Protein AF-A0A536AM76-F1 (afdb_monomer_lite)

Sequence (107 aa):
MTDAKVVLAGGRPGAAVILAEFALVNAADAVLANAGWRVRGVTGAHEARFDFPSLPAVFRQNQPLINQARASRNEEAYGVTHPISPSQAKAIVDFAELATDEVSKLF

Structure (mmCIF, N/CA/C/O backbone):
data_AF-A0A536AM76-F1
#
_entry.id   AF-A0A536AM76-F1
#
loop_
_atom_site.group_PDB
_atom_site.id
_atom_site.type_symbol
_atom_site.label_atom_id
_atom_site.label_alt_id
_atom_site.label_comp_id
_atom_site.label_asym_id
_atom_site.label_entity_id
_atom_site.label_seq_id
_atom_site.pdbx_PDB_ins_code
_atom_site.Cartn_x
_atom_site.Cartn_y
_atom_site.Cartn_z
_atom_site.occupancy
_atom_site.B_iso_or_equiv
_atom_site.auth_seq_id
_atom_site.auth_comp_id
_atom_site.auth_asym_id
_atom_site.auth_atom_id
_atom_site.pdbx_PDB_model_num
ATOM 1 N N . MET A 1 1 ? -7.508 -10.590 -8.100 1.00 51.69 1 MET A N 1
ATOM 2 C CA . MET A 1 1 ? -6.159 -10.201 -8.561 1.00 51.69 1 MET A CA 1
ATOM 3 C C . MET A 1 1 ? -6.191 -8.696 -8.714 1.00 51.69 1 MET A C 1
ATOM 5 O O . MET A 1 1 ? -7.021 -8.227 -9.479 1.00 51.69 1 MET A O 1
ATOM 9 N N . THR A 1 2 ? -5.425 -7.956 -7.913 1.00 69.44 2 THR A N 1
ATOM 10 C CA . THR A 1 2 ? -5.431 -6.484 -7.968 1.00 69.44 2 THR A CA 1
ATOM 11 C C . THR A 1 2 ? -4.845 -5.975 -9.289 1.00 69.44 2 THR A C 1
ATOM 13 O O . THR A 1 2 ? -4.004 -6.649 -9.895 1.00 69.44 2 THR A O 1
ATOM 16 N N . ASP A 1 3 ? -5.250 -4.779 -9.729 1.00 86.19 3 ASP A N 1
ATOM 17 C CA . ASP A 1 3 ? -4.731 -4.142 -10.951 1.00 86.19 3 ASP A CA 1
ATOM 18 C C . ASP A 1 3 ? -3.193 -4.064 -10.944 1.00 86.19 3 ASP A C 1
ATOM 20 O O . ASP A 1 3 ? -2.542 -4.296 -11.963 1.00 86.19 3 ASP A O 1
ATOM 24 N N . ALA A 1 4 ? -2.593 -3.850 -9.767 1.00 90.19 4 ALA A N 1
ATOM 25 C CA . ALA A 1 4 ? -1.146 -3.819 -9.581 1.00 90.19 4 ALA A CA 1
ATOM 26 C C . ALA A 1 4 ? -0.463 -5.161 -9.921 1.00 90.19 4 ALA A C 1
ATOM 28 O O . ALA A 1 4 ? 0.576 -5.169 -10.585 1.00 90.19 4 ALA A O 1
ATOM 29 N N . LYS A 1 5 ? -1.056 -6.308 -9.547 1.00 91.19 5 LYS A N 1
ATOM 30 C CA . LYS A 1 5 ? -0.532 -7.638 -9.914 1.00 91.19 5 LYS A CA 1
ATOM 31 C C . LYS A 1 5 ? -0.613 -7.907 -11.410 1.00 91.19 5 LYS A C 1
ATOM 33 O O . LYS A 1 5 ? 0.319 -8.483 -11.970 1.00 91.19 5 LYS A O 1
ATOM 38 N N . VAL A 1 6 ? -1.705 -7.499 -12.055 1.00 93.12 6 VAL A N 1
ATOM 39 C CA . VAL A 1 6 ? -1.877 -7.656 -13.508 1.00 93.12 6 VAL A CA 1
ATOM 40 C C . VAL A 1 6 ? -0.823 -6.835 -14.253 1.00 93.12 6 VAL A C 1
ATOM 42 O O . VAL A 1 6 ? -0.153 -7.344 -15.149 1.00 93.12 6 VAL A O 1
ATOM 45 N N . VAL A 1 7 ? -0.613 -5.586 -13.834 1.00 93.00 7 VAL A N 1
ATOM 46 C CA . VAL A 1 7 ? 0.387 -4.687 -14.426 1.00 93.00 7 VAL A CA 1
ATOM 47 C C . VAL A 1 7 ? 1.816 -5.196 -14.203 1.00 93.00 7 VAL A C 1
ATOM 49 O O . VAL A 1 7 ? 2.631 -5.147 -15.128 1.00 93.00 7 VAL A O 1
ATOM 52 N N . LEU A 1 8 ? 2.116 -5.751 -13.023 1.00 93.56 8 LEU A N 1
ATOM 53 C CA . LEU A 1 8 ? 3.415 -6.369 -12.749 1.00 93.56 8 LEU A CA 1
ATOM 54 C C . LEU A 1 8 ? 3.660 -7.598 -13.636 1.00 93.56 8 LEU A C 1
ATOM 56 O O . LEU A 1 8 ? 4.738 -7.723 -14.217 1.00 93.56 8 LEU A O 1
ATOM 60 N N . ALA A 1 9 ? 2.660 -8.472 -13.788 1.00 93.00 9 ALA A N 1
ATOM 61 C CA . ALA A 1 9 ? 2.739 -9.644 -14.664 1.00 93.00 9 ALA A CA 1
ATOM 62 C C . ALA A 1 9 ? 2.929 -9.262 -16.143 1.00 93.00 9 ALA A C 1
ATOM 64 O O . ALA A 1 9 ? 3.576 -9.990 -16.891 1.00 93.00 9 ALA A O 1
ATOM 65 N N . GLY A 1 10 ? 2.429 -8.092 -16.549 1.00 92.94 10 GLY A N 1
ATOM 66 C CA . GLY A 1 10 ? 2.660 -7.498 -17.867 1.00 92.94 10 GLY A CA 1
ATOM 67 C C . GLY A 1 10 ? 4.039 -6.850 -18.059 1.00 92.94 10 GLY A C 1
ATOM 68 O O . GLY A 1 10 ? 4.245 -6.182 -19.070 1.00 92.94 10 GLY A O 1
ATOM 69 N N . GLY A 1 11 ? 4.973 -6.992 -17.109 1.00 92.94 11 GLY A N 1
ATOM 70 C CA . GLY A 1 11 ? 6.344 -6.482 -17.232 1.00 92.94 11 GLY A CA 1
ATOM 71 C C . GLY A 1 11 ? 6.491 -4.979 -16.986 1.00 92.94 11 GLY A C 1
ATOM 72 O O . GLY A 1 11 ? 7.449 -4.373 -17.461 1.00 92.94 11 GLY A O 1
ATOM 73 N N . ARG A 1 12 ? 5.554 -4.358 -16.255 1.00 91.31 12 ARG A N 1
ATOM 74 C CA . ARG A 1 12 ? 5.540 -2.909 -15.985 1.00 91.31 12 ARG A CA 1
ATOM 75 C C . ARG A 1 12 ? 5.714 -2.611 -14.485 1.00 91.31 12 ARG A C 1
ATOM 77 O O . ARG A 1 12 ? 4.756 -2.197 -13.833 1.00 91.31 12 ARG A O 1
ATOM 84 N N . PRO A 1 13 ? 6.918 -2.809 -13.913 1.00 92.50 13 PRO A N 1
ATOM 85 C CA . PRO A 1 13 ? 7.152 -2.672 -12.472 1.00 92.50 13 PRO A CA 1
ATOM 86 C C . PRO A 1 13 ? 6.889 -1.253 -11.942 1.00 92.50 13 PRO A C 1
ATOM 88 O O . PRO A 1 13 ? 6.283 -1.119 -10.883 1.00 92.50 13 PRO A O 1
ATOM 91 N N . GLY A 1 14 ? 7.255 -0.208 -12.698 1.00 89.88 14 GLY A N 1
ATOM 92 C CA . GLY A 1 14 ? 6.976 1.197 -12.356 1.00 89.88 14 GLY A CA 1
ATOM 93 C C . GLY A 1 14 ? 5.493 1.475 -12.136 1.00 89.88 14 GLY A C 1
ATOM 94 O O . GLY A 1 14 ? 5.057 1.867 -11.052 1.00 89.88 14 GLY A O 1
ATOM 95 N N . ALA A 1 15 ? 4.690 1.156 -13.150 1.00 90.31 15 ALA A N 1
ATOM 96 C CA . ALA A 1 15 ? 3.242 1.308 -13.090 1.00 90.31 15 ALA A CA 1
ATOM 97 C C . ALA A 1 15 ? 2.599 0.442 -11.989 1.00 90.31 15 ALA A C 1
ATOM 99 O O . ALA A 1 15 ? 1.652 0.886 -11.341 1.00 90.31 15 ALA A O 1
ATOM 100 N N . ALA A 1 16 ? 3.118 -0.765 -11.740 1.00 93.38 16 ALA A N 1
ATOM 101 C CA . ALA A 1 16 ? 2.626 -1.622 -10.664 1.00 93.38 16 ALA A CA 1
ATOM 102 C C . ALA A 1 16 ? 2.852 -1.000 -9.276 1.00 93.38 16 ALA A C 1
ATOM 104 O O . ALA A 1 16 ? 1.951 -1.044 -8.440 1.00 93.38 16 ALA A O 1
ATOM 105 N N . VAL A 1 17 ? 4.013 -0.374 -9.043 1.00 92.56 17 VAL A N 1
ATOM 106 C CA . VAL A 1 17 ? 4.304 0.322 -7.780 1.00 92.56 17 VAL A CA 1
ATOM 107 C C . VAL A 1 17 ? 3.403 1.539 -7.581 1.00 92.56 17 VAL A C 1
ATOM 109 O O . VAL A 1 17 ? 2.908 1.729 -6.474 1.00 92.56 17 VAL A O 1
ATOM 112 N N . ILE A 1 18 ? 3.119 2.317 -8.633 1.00 90.81 18 ILE A N 1
ATOM 113 C CA . ILE A 1 1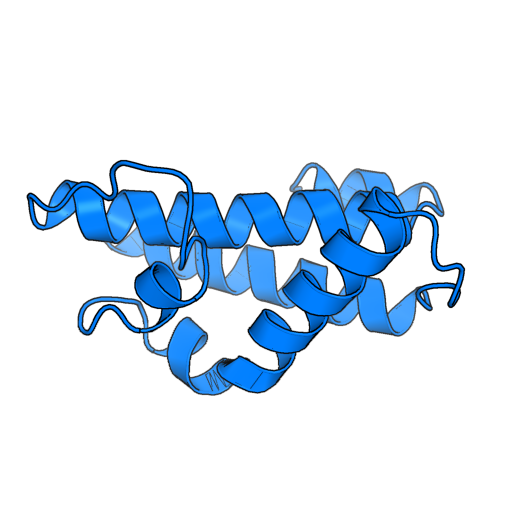8 ? 2.167 3.440 -8.547 1.00 90.81 18 ILE A CA 1
ATOM 114 C C . ILE A 1 18 ? 0.790 2.948 -8.079 1.00 90.81 18 ILE A C 1
ATOM 116 O O . ILE A 1 18 ? 0.202 3.513 -7.159 1.00 90.81 18 ILE A O 1
ATOM 120 N N . LEU A 1 19 ? 0.276 1.880 -8.696 1.00 92.75 19 LEU A N 1
ATOM 121 C CA . LEU A 1 19 ? -1.033 1.327 -8.341 1.00 92.75 19 LEU A CA 1
ATOM 122 C C . LEU A 1 19 ? -1.053 0.758 -6.918 1.00 92.75 19 LEU A C 1
ATOM 124 O O . LEU A 1 19 ? -2.021 0.966 -6.189 1.00 92.75 19 LEU A O 1
ATOM 128 N N . ALA A 1 20 ? 0.018 0.074 -6.512 1.00 94.19 20 ALA A N 1
ATOM 129 C CA . ALA A 1 20 ? 0.166 -0.435 -5.154 1.00 94.19 20 ALA A CA 1
ATOM 130 C C . ALA A 1 20 ? 0.208 0.701 -4.113 1.00 94.19 20 ALA A C 1
ATOM 132 O O . ALA A 1 20 ? -0.432 0.603 -3.069 1.00 94.19 20 ALA A O 1
ATOM 133 N N . GLU A 1 21 ? 0.898 1.806 -4.409 1.00 92.62 21 GLU A N 1
ATOM 134 C CA . GLU A 1 21 ? 0.947 2.988 -3.541 1.00 92.62 21 GLU A CA 1
ATOM 135 C C . GLU A 1 21 ? -0.436 3.624 -3.369 1.00 92.62 21 GLU A C 1
ATOM 137 O O . GLU A 1 21 ? -0.853 3.888 -2.242 1.00 92.62 21 GLU A O 1
ATOM 142 N N . PHE A 1 22 ? -1.197 3.786 -4.455 1.00 91.38 22 PHE A N 1
ATOM 143 C CA . PHE A 1 22 ? -2.570 4.281 -4.360 1.00 91.38 22 PHE A CA 1
ATOM 144 C C . PHE A 1 22 ? -3.488 3.346 -3.571 1.00 91.38 22 PHE A C 1
ATOM 146 O O . PHE A 1 22 ? -4.319 3.825 -2.801 1.00 91.38 22 PHE A O 1
ATOM 153 N N . ALA A 1 23 ? -3.335 2.027 -3.715 1.00 93.31 23 ALA A N 1
ATOM 154 C CA . ALA A 1 23 ? -4.098 1.065 -2.925 1.00 93.31 23 ALA A CA 1
ATOM 155 C C . ALA A 1 23 ? -3.830 1.230 -1.418 1.00 93.31 23 ALA A C 1
ATOM 157 O O . ALA A 1 23 ? -4.776 1.279 -0.633 1.00 93.31 23 ALA A O 1
ATOM 158 N N . LEU A 1 24 ? -2.564 1.408 -1.022 1.00 93.62 24 LEU A N 1
ATOM 159 C CA . LEU A 1 24 ? -2.176 1.669 0.369 1.00 93.62 24 LEU A CA 1
ATOM 160 C C . LEU A 1 24 ? -2.785 2.968 0.909 1.00 93.62 24 LEU A C 1
ATOM 162 O O . LEU A 1 24 ? -3.317 2.986 2.019 1.00 93.62 24 LEU A O 1
ATOM 166 N N . VAL A 1 25 ? -2.727 4.049 0.128 1.00 91.50 25 VAL A N 1
ATOM 167 C CA . VAL A 1 25 ? -3.291 5.353 0.510 1.00 91.50 25 VAL A CA 1
ATOM 168 C C . VAL A 1 25 ? -4.805 5.268 0.677 1.00 91.50 25 VAL A C 1
ATOM 170 O O . VAL A 1 25 ? -5.327 5.725 1.690 1.00 91.50 25 VAL A O 1
ATOM 173 N N . ASN A 1 26 ? -5.501 4.645 -0.275 1.00 91.06 26 ASN A N 1
ATOM 174 C CA . ASN A 1 26 ? -6.954 4.487 -0.230 1.00 91.06 26 ASN A CA 1
ATOM 175 C C . ASN A 1 26 ? -7.395 3.608 0.946 1.00 91.06 26 ASN A C 1
ATOM 177 O O . ASN A 1 26 ? -8.383 3.919 1.609 1.00 91.06 26 ASN A O 1
ATOM 181 N N . ALA A 1 27 ? -6.656 2.532 1.230 1.00 92.75 27 ALA A N 1
ATOM 182 C CA . ALA A 1 27 ? -6.910 1.677 2.384 1.00 92.75 27 ALA A CA 1
ATOM 183 C C . ALA A 1 27 ? -6.746 2.456 3.697 1.00 92.75 27 ALA A C 1
ATOM 185 O O . ALA A 1 27 ? -7.600 2.367 4.579 1.00 92.75 27 ALA A O 1
ATOM 186 N N . ALA A 1 28 ? -5.698 3.277 3.810 1.00 92.12 28 ALA A N 1
ATOM 187 C CA . ALA A 1 28 ? -5.530 4.140 4.969 1.00 92.12 28 ALA A CA 1
ATOM 188 C C . ALA A 1 28 ? -6.667 5.171 5.076 1.00 92.12 28 ALA A C 1
ATOM 190 O O . ALA A 1 28 ? -7.269 5.308 6.139 1.00 92.12 28 ALA A O 1
ATOM 191 N N . ASP A 1 29 ? -7.029 5.833 3.974 1.00 89.94 29 ASP A N 1
ATOM 192 C CA . ASP A 1 29 ? -8.134 6.797 3.935 1.00 89.94 29 ASP A CA 1
ATOM 193 C C . ASP A 1 29 ? -9.477 6.180 4.350 1.00 89.94 29 ASP A C 1
ATOM 195 O O . ASP A 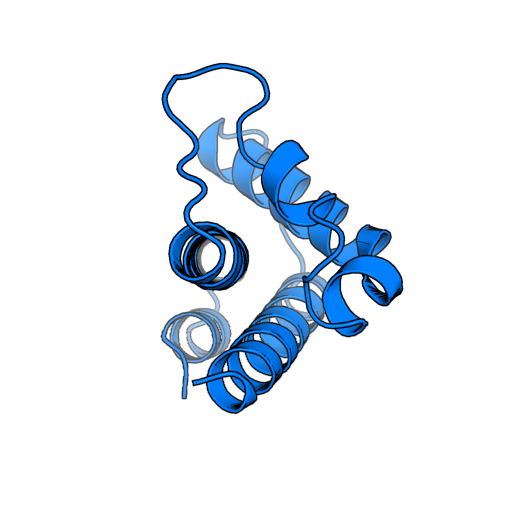1 29 ? -10.251 6.842 5.041 1.00 89.94 29 ASP A O 1
ATOM 199 N N . ALA A 1 30 ? -9.745 4.916 4.007 1.00 90.94 30 ALA A N 1
ATOM 200 C CA . ALA A 1 30 ? -10.942 4.208 4.461 1.00 90.94 30 ALA A CA 1
ATOM 201 C C . ALA A 1 30 ? -10.983 4.070 5.993 1.00 90.94 30 ALA A C 1
ATOM 203 O O . ALA A 1 30 ? -12.015 4.330 6.615 1.00 90.94 30 ALA A O 1
ATOM 204 N N . VAL A 1 31 ? -9.850 3.734 6.619 1.00 92.31 31 VAL A N 1
ATOM 205 C CA . VAL A 1 31 ? -9.738 3.641 8.084 1.00 92.31 31 VAL A CA 1
ATOM 206 C C . VAL A 1 31 ? -9.911 5.009 8.745 1.00 92.31 31 VAL A C 1
ATOM 208 O O . VAL A 1 31 ? -10.646 5.127 9.727 1.00 92.31 31 VAL A O 1
ATOM 211 N N . LEU A 1 32 ? -9.285 6.057 8.197 1.00 90.38 32 LEU A N 1
ATOM 212 C CA . LEU A 1 32 ? -9.458 7.426 8.690 1.00 90.38 32 LEU A CA 1
ATOM 213 C C . LEU A 1 32 ? -10.926 7.867 8.591 1.00 90.38 32 LEU A C 1
AT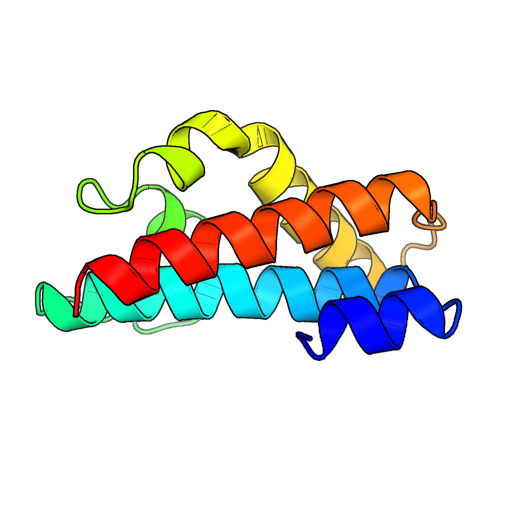OM 215 O O . LEU A 1 32 ? -11.480 8.380 9.566 1.00 90.38 32 LEU A O 1
ATOM 219 N N . ALA A 1 33 ? -11.562 7.630 7.441 1.00 88.44 33 ALA A N 1
ATOM 220 C CA . ALA A 1 33 ? -12.949 8.003 7.187 1.00 88.44 33 ALA A CA 1
ATOM 221 C C . ALA A 1 33 ? -13.920 7.295 8.138 1.00 88.44 33 ALA A C 1
ATOM 223 O O . A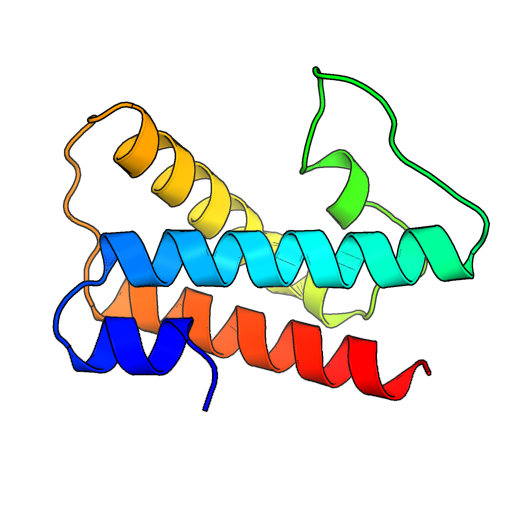LA A 1 33 ? -14.812 7.946 8.682 1.00 88.44 33 ALA A O 1
ATOM 224 N N . ASN A 1 34 ? -13.720 5.999 8.398 1.00 89.44 34 ASN A N 1
ATOM 225 C CA . 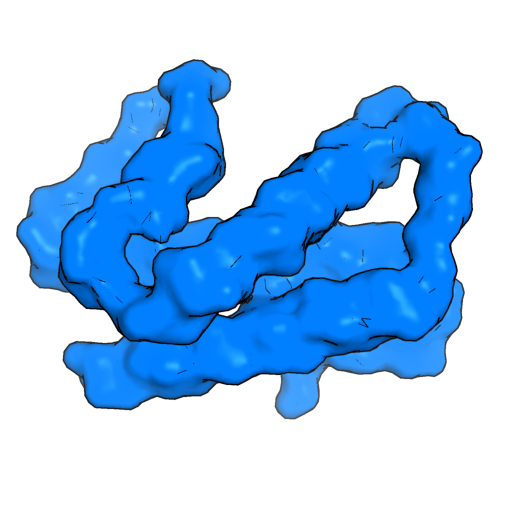ASN A 1 34 ? -14.534 5.263 9.364 1.00 89.44 34 ASN A CA 1
ATOM 226 C C . ASN A 1 34 ? -14.405 5.819 10.790 1.00 89.44 34 ASN A C 1
ATOM 228 O O . ASN A 1 34 ? -15.370 5.833 11.548 1.00 89.44 34 ASN A O 1
ATOM 232 N N . ALA A 1 35 ? -13.229 6.334 11.151 1.00 87.56 35 ALA A N 1
ATOM 233 C CA . ALA A 1 35 ? -13.010 6.999 12.431 1.00 87.56 35 ALA A CA 1
ATOM 234 C C . ALA A 1 35 ? -13.518 8.461 12.467 1.00 87.56 35 ALA A C 1
ATOM 236 O O . ALA A 1 35 ? -13.284 9.164 13.449 1.00 87.56 35 ALA A O 1
ATOM 237 N N . GLY A 1 36 ? -14.194 8.939 11.414 1.00 86.56 36 GLY A N 1
ATOM 238 C CA . GLY A 1 36 ? -14.726 10.303 11.315 1.00 86.56 36 GLY A CA 1
ATOM 239 C C . GLY A 1 36 ? -13.695 11.363 10.910 1.00 86.56 36 GLY A C 1
ATOM 240 O O . GLY A 1 36 ? -13.994 12.558 10.954 1.00 86.56 36 GLY A O 1
ATOM 241 N N . TRP A 1 37 ? -12.493 10.954 10.498 1.00 83.19 37 TRP A N 1
ATOM 242 C CA . TRP A 1 37 ? -11.421 11.852 10.071 1.00 83.19 37 TRP A CA 1
ATOM 243 C C . TRP A 1 37 ? -11.395 11.999 8.549 1.00 83.19 37 TRP A C 1
ATOM 245 O O . TRP A 1 37 ? -11.665 11.060 7.805 1.00 83.19 37 TRP A O 1
ATOM 255 N N . ARG A 1 38 ? -11.029 13.188 8.055 1.00 71.19 38 ARG A N 1
ATOM 256 C CA . ARG A 1 38 ? -10.825 13.424 6.619 1.00 71.19 38 ARG A CA 1
ATOM 257 C C . ARG A 1 38 ? -9.637 14.344 6.391 1.00 71.19 38 ARG A C 1
ATOM 259 O O . ARG A 1 38 ? -9.657 15.498 6.814 1.00 71.19 38 ARG A O 1
ATOM 266 N N . VAL A 1 39 ? -8.628 13.857 5.677 1.00 69.50 39 VAL A N 1
ATOM 267 C CA . VAL A 1 39 ? -7.483 14.677 5.265 1.00 69.50 39 VAL A CA 1
ATOM 268 C C . VAL A 1 39 ? -7.914 15.585 4.101 1.00 69.50 39 VAL A C 1
ATOM 270 O O . VAL A 1 39 ? -8.447 15.104 3.101 1.00 69.50 39 VAL A O 1
ATOM 273 N N . ARG A 1 40 ? -7.725 16.910 4.225 1.00 61.00 40 ARG A N 1
ATOM 274 C CA . ARG A 1 40 ? -7.985 17.913 3.167 1.00 61.00 40 ARG A CA 1
ATOM 275 C C . ARG A 1 40 ? -6.701 18.708 2.875 1.00 61.00 40 ARG A C 1
ATOM 277 O O . ARG A 1 40 ? -6.147 19.282 3.804 1.00 61.00 40 ARG A O 1
ATOM 284 N N . GLY A 1 41 ? -6.280 18.818 1.609 1.00 54.50 41 GLY A N 1
ATOM 285 C CA . GLY A 1 41 ? -5.206 19.740 1.174 1.00 54.50 41 GLY A CA 1
ATOM 286 C C . GLY A 1 41 ? -3.855 19.103 0.788 1.00 54.50 41 GLY A C 1
ATOM 287 O O . GLY A 1 41 ? -3.654 17.906 0.958 1.00 54.50 41 GLY A O 1
ATOM 288 N N . VAL A 1 42 ? -2.958 19.926 0.211 1.00 51.88 42 VAL A N 1
ATOM 289 C CA . VAL A 1 42 ? -1.847 19.558 -0.710 1.00 51.88 42 VAL A CA 1
ATOM 290 C C . VAL A 1 42 ? -0.451 19.394 -0.056 1.00 51.88 42 VAL A C 1
ATOM 292 O O . VAL A 1 42 ? 0.519 19.142 -0.760 1.00 51.88 42 VAL A O 1
ATOM 295 N N . THR A 1 43 ? -0.273 19.431 1.267 1.00 42.59 43 THR A N 1
ATOM 296 C CA . THR A 1 43 ? 1.088 19.365 1.862 1.00 42.59 43 THR A CA 1
ATOM 297 C C . THR A 1 43 ? 1.140 18.521 3.143 1.00 42.59 43 THR A C 1
ATOM 299 O O . THR A 1 43 ? 0.334 18.721 4.042 1.00 42.59 43 THR A O 1
ATOM 302 N N . GLY A 1 44 ? 2.072 17.549 3.206 1.00 51.19 44 GLY A N 1
ATOM 303 C CA . GLY A 1 44 ? 2.164 16.495 4.250 1.00 51.19 44 GLY A CA 1
ATOM 304 C C . GLY A 1 44 ? 1.540 15.140 3.850 1.00 51.19 44 GLY A C 1
ATOM 305 O O . GLY A 1 44 ? 1.169 14.315 4.681 1.00 51.19 44 GLY A O 1
ATOM 306 N N . ALA A 1 45 ? 1.373 14.933 2.543 1.00 65.25 45 ALA A N 1
ATOM 307 C CA . ALA A 1 45 ? 0.123 14.481 1.948 1.00 65.25 45 ALA A CA 1
ATOM 308 C C . ALA A 1 45 ? -0.076 12.972 1.728 1.00 65.25 45 ALA A C 1
ATOM 310 O O . ALA A 1 45 ? -1.065 12.662 1.093 1.00 65.25 45 ALA A O 1
ATOM 311 N N . HIS A 1 46 ? 0.738 12.051 2.253 1.00 69.38 46 HIS A N 1
ATOM 312 C CA . HIS A 1 46 ? 0.429 10.598 2.326 1.00 69.38 46 HIS A CA 1
ATOM 313 C C . HIS A 1 46 ? 1.016 9.975 3.609 1.00 69.38 46 HIS A C 1
ATOM 315 O O . HIS A 1 46 ? 0.382 9.108 4.196 1.00 69.38 46 HIS A O 1
ATOM 321 N N . GLU A 1 47 ? 2.160 10.474 4.101 1.00 72.56 47 GLU A N 1
ATOM 322 C CA . GLU A 1 47 ? 2.790 10.051 5.373 1.00 72.56 47 GLU A CA 1
ATOM 323 C C . GLU A 1 47 ? 1.839 10.134 6.555 1.00 72.56 47 GLU A C 1
ATOM 325 O O . GLU A 1 47 ? 1.630 9.137 7.235 1.00 72.56 47 GLU A O 1
ATOM 330 N N . ALA A 1 48 ? 1.178 11.283 6.722 1.00 75.75 48 ALA A N 1
ATOM 331 C CA . ALA A 1 48 ? 0.280 11.512 7.848 1.00 75.75 48 ALA A CA 1
ATOM 332 C C . ALA A 1 48 ? -0.880 10.500 7.923 1.00 75.75 48 ALA A C 1
ATOM 334 O O . ALA A 1 48 ? -1.452 10.306 8.991 1.00 75.75 48 ALA A O 1
ATOM 335 N N . ARG A 1 49 ? -1.238 9.847 6.805 1.00 84.44 49 ARG A N 1
ATOM 336 C CA . ARG A 1 49 ? -2.244 8.773 6.806 1.00 84.44 49 ARG A CA 1
ATOM 337 C C . ARG A 1 49 ? -1.694 7.507 7.444 1.00 84.44 49 ARG A C 1
ATOM 339 O O . ARG A 1 49 ? -2.404 6.879 8.216 1.00 84.44 49 ARG A O 1
ATOM 346 N N . PHE A 1 50 ? -0.445 7.154 7.140 1.00 88.00 50 PHE A N 1
ATOM 347 C CA . PHE A 1 50 ? 0.206 5.930 7.615 1.00 88.00 50 PHE A CA 1
ATOM 348 C C . PHE A 1 50 ? 0.595 5.975 9.096 1.00 88.00 50 PHE A C 1
ATOM 350 O O . PHE A 1 50 ? 0.758 4.925 9.712 1.00 88.00 50 PHE A O 1
ATOM 357 N N . ASP A 1 51 ? 0.640 7.170 9.685 1.00 85.81 51 ASP A N 1
ATOM 358 C CA . ASP A 1 51 ? 0.845 7.362 11.123 1.00 85.81 51 ASP A CA 1
ATOM 359 C C . ASP A 1 51 ? -0.455 7.250 11.945 1.00 85.81 51 ASP A C 1
ATOM 361 O O . ASP A 1 51 ? -0.432 7.378 13.172 1.00 85.81 51 ASP A O 1
ATOM 365 N N . PHE A 1 52 ? -1.610 7.014 11.307 1.00 88.44 52 PHE A N 1
ATOM 366 C CA . PHE A 1 52 ? -2.885 6.971 12.018 1.00 88.44 52 PHE A CA 1
ATOM 367 C C . PHE A 1 52 ? -2.959 5.769 12.988 1.00 88.44 52 PHE A C 1
ATOM 369 O O . PHE A 1 52 ? -2.841 4.621 12.550 1.00 88.44 52 PHE A O 1
ATOM 376 N N . PRO A 1 53 ? -3.211 5.981 14.300 1.00 87.56 53 PRO A N 1
ATOM 377 C CA . PRO A 1 53 ? -3.078 4.925 15.312 1.00 87.56 53 PRO A CA 1
ATOM 378 C C . PRO A 1 53 ? -3.975 3.699 15.119 1.00 87.56 53 PRO A C 1
ATOM 380 O O . PRO A 1 53 ? -3.622 2.614 15.579 1.00 87.56 53 PRO A O 1
ATOM 383 N N . SER A 1 54 ? -5.126 3.868 14.460 1.00 90.06 54 SER A N 1
ATOM 384 C CA . SER A 1 54 ? -6.107 2.790 14.258 1.00 90.06 54 SER A CA 1
ATOM 385 C C . SER A 1 54 ? -5.860 1.971 12.990 1.00 90.06 54 SER A C 1
ATOM 387 O O . SER A 1 54 ? -6.663 1.099 12.667 1.00 90.06 54 SER A O 1
ATOM 389 N N . LEU A 1 55 ? -4.778 2.238 12.250 1.00 92.25 55 LEU A N 1
ATOM 390 C CA . LEU A 1 55 ? -4.415 1.396 11.117 1.00 92.25 55 LEU A CA 1
ATOM 391 C C . LEU A 1 55 ? -4.050 -0.023 11.567 1.00 92.25 55 LEU A C 1
ATOM 393 O O . LEU A 1 55 ? -3.435 -0.198 12.629 1.00 92.25 55 LEU A O 1
ATOM 397 N N . PRO A 1 56 ? -4.346 -1.039 10.732 1.00 94.88 56 PRO A N 1
ATOM 398 C CA . PRO A 1 56 ? -3.848 -2.388 10.944 1.00 94.88 56 PRO A CA 1
ATOM 399 C C . PRO A 1 56 ? -2.341 -2.416 11.214 1.00 94.88 56 PRO A C 1
ATOM 401 O O . PRO A 1 56 ? -1.564 -1.665 10.616 1.00 94.88 56 PRO A O 1
ATOM 404 N N . ALA A 1 57 ? -1.908 -3.323 12.093 1.00 93.75 57 ALA A N 1
ATOM 405 C CA . ALA A 1 57 ? -0.508 -3.423 12.515 1.00 93.75 57 ALA A CA 1
ATOM 406 C C . ALA A 1 57 ? 0.466 -3.594 11.336 1.00 93.75 57 ALA A C 1
ATOM 408 O O . ALA A 1 57 ? 1.600 -3.116 11.412 1.00 93.75 57 ALA A O 1
ATOM 409 N N . VAL A 1 58 ? 0.007 -4.202 10.236 1.00 95.00 58 VAL A N 1
ATOM 410 C CA . VAL A 1 58 ? 0.790 -4.395 9.010 1.00 95.00 58 VAL A CA 1
ATOM 411 C C . VAL A 1 58 ? 1.307 -3.087 8.411 1.00 95.00 58 VAL A C 1
ATOM 413 O O . VAL A 1 58 ? 2.400 -3.100 7.856 1.00 95.00 58 VAL A O 1
ATOM 416 N N . PHE A 1 59 ? 0.615 -1.952 8.569 1.00 93.50 59 PHE A N 1
ATOM 417 C CA . PHE A 1 59 ? 1.121 -0.659 8.092 1.00 93.50 59 PHE A CA 1
ATOM 418 C C . PHE A 1 59 ? 2.369 -0.235 8.875 1.00 93.50 59 PHE A C 1
ATOM 420 O O . PHE A 1 59 ? 3.414 0.021 8.284 1.00 93.50 59 PHE A O 1
ATOM 427 N N . ARG A 1 60 ? 2.299 -0.269 10.212 1.00 90.56 60 ARG A N 1
ATOM 428 C CA . ARG A 1 60 ? 3.426 0.096 11.089 1.00 90.56 60 ARG A CA 1
ATOM 429 C C . ARG A 1 60 ? 4.604 -0.872 10.966 1.00 90.56 60 ARG A C 1
ATOM 431 O O . ARG A 1 60 ? 5.754 -0.447 10.977 1.00 90.56 60 ARG A O 1
ATOM 438 N N . GLN A 1 61 ? 4.332 -2.170 10.829 1.00 93.19 61 GLN A N 1
ATOM 439 C CA . GLN A 1 61 ? 5.369 -3.202 10.687 1.00 93.19 61 GLN A CA 1
ATOM 440 C C . GLN A 1 61 ? 6.126 -3.109 9.354 1.00 93.19 61 GLN A C 1
ATOM 442 O O . GLN A 1 61 ? 7.281 -3.518 9.279 1.00 93.19 61 GLN A O 1
ATOM 447 N N . ASN A 1 62 ? 5.498 -2.548 8.318 1.00 94.00 62 ASN A N 1
ATOM 448 C CA . ASN A 1 62 ? 6.053 -2.458 6.969 1.00 94.00 62 ASN A CA 1
ATOM 449 C C . ASN A 1 62 ? 6.347 -1.010 6.548 1.00 94.00 62 ASN A C 1
ATOM 451 O O . ASN A 1 62 ? 6.382 -0.700 5.356 1.00 94.00 62 ASN A O 1
ATOM 455 N N . GLN A 1 63 ? 6.630 -0.127 7.512 1.00 90.19 63 GLN A N 1
ATOM 456 C CA . GLN A 1 63 ? 7.006 1.263 7.240 1.00 90.19 63 GLN A CA 1
ATOM 457 C C . GLN A 1 63 ? 8.130 1.414 6.190 1.00 90.19 63 GLN A C 1
ATOM 459 O O . GLN A 1 63 ? 8.024 2.304 5.341 1.00 90.19 63 GLN A O 1
ATOM 464 N N . PRO A 1 64 ? 9.175 0.554 6.154 1.00 91.62 64 PRO A N 1
ATOM 465 C CA . PRO A 1 64 ? 10.183 0.620 5.095 1.00 91.62 64 PRO A CA 1
ATOM 466 C C . PRO A 1 64 ? 9.608 0.419 3.684 1.00 91.62 64 PRO A C 1
ATOM 468 O O . PRO A 1 64 ? 10.006 1.133 2.766 1.00 91.62 64 PRO A O 1
ATOM 471 N N . LEU A 1 65 ? 8.645 -0.495 3.509 1.00 92.81 65 LEU A N 1
ATOM 472 C CA . LEU A 1 65 ? 7.995 -0.748 2.216 1.00 92.81 65 LEU A CA 1
ATOM 473 C C . LEU A 1 65 ? 7.062 0.397 1.811 1.00 92.81 65 LEU A C 1
ATOM 475 O O . LEU A 1 65 ? 7.016 0.750 0.636 1.00 92.81 65 LEU A O 1
ATOM 479 N N . ILE A 1 66 ? 6.379 1.028 2.771 1.00 92.19 66 ILE A N 1
ATOM 480 C CA . ILE A 1 66 ? 5.588 2.248 2.531 1.00 92.19 66 ILE A CA 1
ATOM 481 C C . ILE A 1 66 ? 6.494 3.376 2.023 1.00 92.19 66 ILE A C 1
ATOM 483 O O . ILE A 1 66 ? 6.199 4.015 1.011 1.00 92.19 66 ILE A O 1
ATOM 487 N N . ASN A 1 67 ? 7.620 3.609 2.700 1.00 90.38 67 ASN A N 1
ATOM 488 C CA . ASN A 1 67 ? 8.580 4.637 2.305 1.00 90.38 67 ASN A CA 1
ATOM 489 C C . ASN A 1 67 ? 9.158 4.352 0.913 1.00 90.38 67 ASN A C 1
ATOM 491 O O . ASN A 1 67 ? 9.263 5.265 0.094 1.00 90.38 67 ASN A O 1
ATOM 495 N N . GLN A 1 68 ? 9.467 3.086 0.622 1.00 90.38 68 GLN A N 1
ATOM 496 C CA . GLN A 1 68 ? 9.956 2.665 -0.686 1.00 90.38 68 GLN A CA 1
ATOM 497 C C . GLN A 1 68 ? 8.908 2.866 -1.787 1.00 90.38 68 GLN A C 1
ATOM 499 O O . GLN A 1 68 ? 9.232 3.446 -2.819 1.00 90.38 68 GLN A O 1
ATOM 504 N N . ALA A 1 69 ? 7.654 2.459 -1.566 1.00 90.56 69 ALA A N 1
ATOM 505 C CA . ALA A 1 69 ? 6.562 2.653 -2.522 1.00 90.56 69 ALA A CA 1
ATOM 506 C C . ALA A 1 69 ? 6.379 4.133 -2.881 1.00 90.56 69 ALA A C 1
ATOM 508 O O . ALA A 1 69 ? 6.242 4.484 -4.053 1.00 90.56 69 ALA A O 1
ATOM 509 N N . ARG A 1 70 ? 6.459 5.014 -1.880 1.00 89.06 70 ARG A N 1
ATOM 510 C CA . ARG A 1 70 ? 6.342 6.464 -2.063 1.00 89.06 70 ARG A CA 1
ATOM 511 C C . ARG A 1 70 ? 7.522 7.075 -2.808 1.00 89.06 70 ARG A C 1
ATOM 513 O O . ARG A 1 70 ? 7.305 7.881 -3.711 1.00 89.06 70 ARG A O 1
ATOM 520 N N . ALA A 1 71 ? 8.748 6.702 -2.441 1.00 87.25 71 ALA A N 1
ATOM 521 C CA . ALA A 1 71 ? 9.952 7.161 -3.130 1.00 87.25 71 ALA A CA 1
ATOM 522 C C . ALA A 1 71 ? 9.905 6.755 -4.609 1.00 87.25 71 ALA A C 1
ATOM 524 O O . ALA A 1 71 ? 9.965 7.610 -5.487 1.00 87.25 71 ALA A O 1
ATOM 525 N N . SER A 1 72 ? 9.642 5.475 -4.868 1.00 86.31 72 SER A N 1
ATOM 526 C CA . SER A 1 72 ? 9.509 4.912 -6.208 1.00 86.31 72 SER A CA 1
ATOM 527 C C . SER A 1 72 ? 8.390 5.548 -7.039 1.00 86.31 72 SER A C 1
ATOM 529 O O . SER A 1 72 ? 8.580 5.834 -8.217 1.00 86.31 72 SER A O 1
ATOM 531 N N . ARG A 1 73 ? 7.225 5.821 -6.441 1.00 85.81 73 ARG A N 1
ATOM 532 C CA . ARG A 1 73 ? 6.128 6.520 -7.122 1.00 85.81 73 ARG A CA 1
ATOM 533 C C . ARG A 1 73 ? 6.508 7.956 -7.483 1.00 85.81 73 ARG A C 1
ATOM 535 O O . ARG A 1 73 ? 6.137 8.423 -8.555 1.00 85.81 73 ARG A O 1
ATOM 542 N N . ASN A 1 74 ? 7.218 8.666 -6.604 1.00 84.19 74 ASN A N 1
ATOM 543 C CA . ASN A 1 74 ? 7.691 10.020 -6.891 1.00 84.19 74 ASN A CA 1
ATOM 544 C C . ASN A 1 74 ? 8.755 10.014 -7.997 1.00 84.19 74 ASN A C 1
ATOM 546 O O . ASN A 1 74 ? 8.672 10.831 -8.905 1.00 84.19 74 ASN A O 1
ATOM 550 N N . GLU A 1 75 ? 9.709 9.086 -7.961 1.00 83.56 75 GLU A N 1
ATOM 551 C CA . GLU A 1 75 ? 10.722 8.921 -9.013 1.00 83.56 75 GLU A CA 1
ATOM 552 C C . GLU A 1 75 ? 10.083 8.679 -10.388 1.00 83.56 75 GLU A C 1
ATOM 554 O O . GLU A 1 75 ? 10.399 9.391 -11.342 1.00 83.56 75 GLU A O 1
ATOM 559 N N . GLU A 1 76 ? 9.114 7.761 -10.469 1.00 79.75 76 GLU A N 1
ATOM 560 C CA . GLU A 1 76 ? 8.369 7.468 -11.701 1.00 79.75 76 GLU A CA 1
ATOM 561 C C . GLU A 1 76 ? 7.528 8.676 -12.165 1.00 79.75 76 GLU A C 1
ATOM 563 O O . GLU A 1 76 ? 7.491 8.988 -13.353 1.00 79.75 76 GLU A O 1
ATOM 568 N N . ALA A 1 77 ? 6.887 9.403 -11.238 1.00 74.44 77 ALA A N 1
ATOM 569 C CA . ALA A 1 77 ? 6.065 10.575 -11.557 1.00 74.44 77 ALA A CA 1
ATOM 570 C C . ALA A 1 77 ? 6.884 11.791 -12.027 1.00 74.44 77 ALA A C 1
ATOM 572 O O . ALA A 1 77 ? 6.400 12.573 -12.846 1.00 74.44 77 ALA A O 1
ATOM 573 N N . TYR A 1 78 ? 8.106 11.962 -11.513 1.00 76.44 78 TYR A N 1
ATOM 574 C CA . TYR A 1 78 ? 8.999 13.074 -11.857 1.00 76.44 78 TYR A CA 1
ATOM 575 C C . TYR A 1 78 ? 10.061 12.707 -12.906 1.00 76.44 78 TYR A C 1
ATOM 577 O O . TYR A 1 78 ? 10.879 13.554 -13.261 1.00 76.44 78 TYR A O 1
ATOM 585 N N . GLY A 1 79 ? 10.043 11.478 -13.433 1.00 68.69 79 GLY A N 1
ATOM 586 C CA . GLY A 1 79 ? 10.940 11.034 -14.503 1.00 68.69 79 GLY A CA 1
ATOM 587 C C . GLY A 1 79 ? 12.403 10.872 -14.075 1.00 68.69 79 GLY A C 1
ATOM 588 O O . GLY A 1 79 ? 13.295 10.984 -14.914 1.00 68.69 79 GLY A O 1
ATOM 589 N N . VAL A 1 80 ? 12.667 10.633 -12.785 1.00 65.12 80 VAL A N 1
ATOM 590 C CA . VAL A 1 80 ? 14.017 10.359 -12.270 1.00 65.12 80 VAL A CA 1
ATOM 591 C C . VAL A 1 80 ? 14.276 8.860 -12.404 1.00 65.12 80 VAL A C 1
ATOM 593 O O . VAL A 1 80 ? 13.751 8.049 -11.649 1.00 65.12 80 VAL A O 1
ATOM 596 N N . THR A 1 81 ? 15.042 8.473 -13.422 1.00 59.56 81 THR A N 1
ATOM 597 C CA . THR A 1 81 ? 15.101 7.081 -13.884 1.00 59.56 81 THR A CA 1
ATOM 598 C C . THR A 1 81 ? 16.088 6.224 -13.084 1.00 59.56 81 THR A C 1
ATOM 600 O O . THR A 1 81 ? 17.187 5.919 -13.549 1.00 59.56 81 THR A O 1
ATOM 603 N N . HIS A 1 82 ? 15.680 5.761 -11.903 1.00 69.50 82 HIS A N 1
ATOM 604 C CA . HIS A 1 82 ? 16.194 4.503 -11.358 1.00 69.50 82 HIS A CA 1
ATOM 605 C C . HIS A 1 82 ? 15.196 3.389 -11.695 1.00 69.50 82 HIS A C 1
ATOM 607 O O . HIS A 1 82 ? 14.070 3.409 -11.200 1.00 69.50 82 HIS A O 1
ATOM 613 N N . PRO A 1 83 ? 15.555 2.424 -12.564 1.00 76.25 83 PRO A N 1
ATOM 614 C CA . PRO A 1 83 ? 14.642 1.350 -12.927 1.00 76.25 83 PRO A CA 1
ATOM 615 C C . PRO A 1 83 ? 14.211 0.559 -11.690 1.00 76.25 83 PRO A C 1
ATOM 617 O O . PRO A 1 83 ? 15.040 -0.046 -11.009 1.00 76.25 83 PRO A O 1
ATOM 620 N N . ILE A 1 84 ? 12.906 0.525 -11.421 1.00 86.56 84 ILE A N 1
ATOM 621 C CA . ILE A 1 84 ? 12.352 -0.323 -10.368 1.00 86.56 84 ILE A CA 1
ATOM 622 C C . ILE A 1 84 ? 12.496 -1.783 -10.793 1.00 86.56 84 ILE A C 1
ATOM 624 O O . ILE A 1 84 ? 11.940 -2.211 -11.808 1.00 86.56 84 ILE A O 1
ATOM 628 N N . SER A 1 85 ? 13.229 -2.564 -9.999 1.00 90.75 85 SER A N 1
ATOM 629 C CA . SER A 1 85 ? 13.388 -3.993 -10.265 1.00 90.75 85 SER A CA 1
ATOM 630 C C . SER A 1 85 ? 12.057 -4.753 -10.103 1.00 90.75 85 SER A C 1
ATOM 632 O O . SER A 1 85 ? 11.244 -4.407 -9.239 1.00 90.75 85 SER A O 1
ATOM 634 N N . PRO A 1 86 ? 11.821 -5.835 -10.869 1.00 92.38 86 PRO A N 1
ATOM 635 C CA . PRO A 1 86 ? 10.617 -6.651 -10.713 1.00 92.38 86 PRO A CA 1
ATOM 636 C C . PRO A 1 86 ? 10.435 -7.227 -9.302 1.00 92.38 86 PRO A C 1
ATOM 638 O O . PRO A 1 86 ? 9.308 -7.321 -8.824 1.00 92.38 86 PRO A O 1
ATOM 641 N N . SER A 1 87 ? 11.524 -7.585 -8.613 1.00 93.50 87 SER A N 1
ATOM 642 C CA . SER A 1 87 ? 11.480 -8.099 -7.238 1.00 93.50 87 SER A CA 1
ATOM 643 C C . SER A 1 87 ? 11.059 -7.027 -6.233 1.00 93.50 87 SER A C 1
ATOM 645 O O . SER A 1 87 ? 10.227 -7.300 -5.370 1.00 93.50 87 SER A O 1
ATOM 647 N N . GLN A 1 88 ? 11.570 -5.801 -6.378 1.00 92.19 88 GLN A N 1
ATOM 648 C CA . GLN A 1 88 ? 11.142 -4.652 -5.579 1.00 92.19 88 GLN A CA 1
ATOM 649 C C . GLN A 1 88 ? 9.661 -4.342 -5.801 1.00 92.19 88 GLN A C 1
ATOM 651 O O . GLN A 1 88 ? 8.909 -4.215 -4.836 1.00 92.19 88 GLN A O 1
ATOM 656 N N . ALA A 1 89 ? 9.226 -4.275 -7.063 1.00 93.62 89 ALA A N 1
ATOM 657 C CA . ALA A 1 89 ? 7.822 -4.052 -7.384 1.00 93.62 89 ALA A CA 1
ATOM 658 C C . ALA A 1 89 ? 6.933 -5.159 -6.800 1.00 93.62 89 ALA A C 1
ATOM 660 O O . ALA A 1 89 ? 5.899 -4.864 -6.210 1.00 93.62 89 ALA A O 1
ATOM 661 N N . LYS A 1 90 ? 7.364 -6.424 -6.881 1.00 96.12 90 LYS A N 1
ATOM 662 C CA . LYS A 1 90 ? 6.635 -7.551 -6.294 1.00 96.12 90 LYS A CA 1
ATOM 663 C C . LYS A 1 90 ? 6.458 -7.406 -4.782 1.00 96.12 90 LYS A C 1
ATOM 665 O O . LYS A 1 90 ? 5.344 -7.583 -4.305 1.00 96.12 90 LYS A O 1
ATOM 670 N N . ALA A 1 91 ? 7.516 -7.063 -4.046 1.00 96.19 91 ALA A N 1
ATOM 671 C CA . ALA A 1 91 ? 7.443 -6.900 -2.594 1.00 96.19 91 ALA A CA 1
ATOM 672 C C . ALA A 1 91 ? 6.430 -5.816 -2.185 1.00 96.19 91 ALA A C 1
ATOM 674 O O . ALA A 1 91 ? 5.633 -6.025 -1.273 1.00 96.19 91 ALA A O 1
ATOM 675 N N . ILE A 1 92 ? 6.417 -4.687 -2.900 1.00 95.62 92 ILE A N 1
ATOM 676 C CA . ILE A 1 92 ? 5.471 -3.589 -2.660 1.00 95.62 92 ILE A CA 1
ATOM 677 C C . ILE A 1 92 ? 4.036 -4.006 -3.015 1.00 95.62 92 ILE A C 1
ATOM 679 O O . ILE A 1 92 ? 3.114 -3.714 -2.258 1.00 95.62 92 ILE A O 1
ATOM 683 N N . VAL A 1 93 ? 3.837 -4.707 -4.136 1.00 96.38 93 VAL A N 1
ATOM 684 C CA . VAL A 1 93 ? 2.513 -5.189 -4.568 1.00 96.38 93 VAL A CA 1
ATOM 685 C C . VAL A 1 93 ? 1.948 -6.228 -3.598 1.00 96.38 93 VAL A C 1
ATOM 687 O O . VAL A 1 93 ? 0.787 -6.124 -3.212 1.00 96.38 93 VAL A O 1
ATOM 690 N N . ASP A 1 94 ? 2.751 -7.208 -3.179 1.00 96.06 94 ASP A N 1
ATOM 691 C CA . ASP A 1 94 ? 2.325 -8.221 -2.206 1.00 96.06 94 ASP A CA 1
ATOM 692 C C . ASP A 1 94 ? 1.956 -7.572 -0.861 1.00 96.06 94 ASP A C 1
ATOM 694 O O . ASP A 1 94 ? 0.961 -7.945 -0.240 1.00 96.06 94 ASP A O 1
ATOM 698 N N . PHE A 1 95 ? 2.730 -6.572 -0.425 1.00 96.12 95 PHE A N 1
ATOM 699 C CA . PHE A 1 95 ? 2.421 -5.806 0.779 1.00 96.12 95 PHE A CA 1
ATOM 700 C C . PHE A 1 95 ? 1.127 -4.995 0.639 1.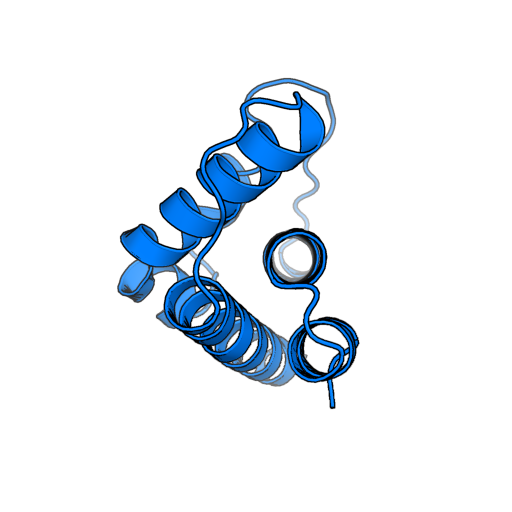00 96.12 95 PHE A C 1
ATOM 702 O O . PHE A 1 95 ? 0.310 -5.008 1.558 1.00 96.12 95 PHE A O 1
ATOM 709 N N . ALA A 1 96 ? 0.917 -4.315 -0.491 1.00 95.69 96 ALA A N 1
ATOM 710 C CA . ALA A 1 96 ? -0.304 -3.553 -0.730 1.00 95.69 96 ALA A CA 1
ATOM 711 C C . ALA A 1 96 ? -1.551 -4.440 -0.651 1.00 95.69 96 ALA A C 1
ATOM 713 O O . ALA A 1 96 ? -2.525 -4.037 -0.025 1.00 95.69 96 ALA A O 1
ATOM 714 N N . GLU A 1 97 ? -1.496 -5.658 -1.197 1.00 95.44 97 GLU A N 1
ATOM 715 C CA . GLU A 1 97 ? -2.595 -6.618 -1.066 1.00 95.44 97 GLU A CA 1
ATOM 716 C C . GLU A 1 97 ? -2.830 -7.059 0.377 1.00 95.44 97 GLU A C 1
ATOM 718 O O . GLU A 1 97 ? -3.962 -7.009 0.853 1.00 95.44 97 GLU A O 1
ATOM 723 N N . LEU A 1 98 ? -1.766 -7.426 1.098 1.00 95.56 98 LEU A N 1
ATOM 724 C CA . LEU A 1 98 ? -1.876 -7.774 2.514 1.00 95.56 98 LEU A CA 1
ATOM 725 C C . LEU A 1 98 ? -2.531 -6.635 3.310 1.00 95.56 98 LEU A C 1
ATOM 727 O O . LEU A 1 98 ? -3.430 -6.866 4.114 1.00 95.56 98 LEU A O 1
ATOM 731 N N . ALA A 1 99 ? -2.095 -5.398 3.080 1.00 95.12 99 ALA A N 1
ATOM 732 C CA . ALA A 1 99 ? -2.614 -4.225 3.765 1.00 95.12 99 ALA A CA 1
ATOM 733 C C . ALA A 1 99 ? -4.090 -3.955 3.433 1.00 95.12 99 ALA A C 1
ATOM 735 O O . ALA A 1 99 ? -4.870 -3.662 4.341 1.00 95.12 99 ALA A O 1
ATOM 736 N N . THR A 1 100 ? -4.494 -4.079 2.164 1.00 95.19 100 THR A N 1
ATOM 737 C CA . THR A 1 100 ? -5.900 -3.921 1.763 1.00 95.19 100 THR A CA 1
ATOM 738 C C . THR A 1 100 ? -6.786 -5.023 2.331 1.00 95.19 100 THR A C 1
ATOM 740 O O . THR A 1 100 ? -7.893 -4.730 2.783 1.00 95.19 100 THR A O 1
ATOM 743 N N . ASP A 1 101 ? -6.296 -6.263 2.374 1.00 95.50 101 ASP A N 1
ATOM 744 C CA . ASP A 1 101 ? -7.030 -7.394 2.938 1.00 95.50 101 ASP A CA 1
ATOM 745 C C . ASP A 1 101 ? -7.244 -7.200 4.445 1.00 95.50 101 ASP A C 1
ATOM 747 O O . ASP A 1 101 ? -8.347 -7.407 4.943 1.00 95.50 101 ASP A O 1
ATOM 751 N N . GLU A 1 102 ? -6.231 -6.734 5.180 1.00 95.69 102 GLU A N 1
ATOM 752 C CA . GLU A 1 102 ? -6.373 -6.404 6.603 1.00 95.69 102 GLU A CA 1
ATOM 753 C C . GLU A 1 102 ? -7.374 -5.266 6.844 1.00 95.69 102 GLU A C 1
ATOM 755 O O . GLU A 1 102 ? -8.180 -5.354 7.767 1.00 95.69 102 GLU A O 1
ATOM 760 N N . VAL A 1 103 ? -7.379 -4.224 6.005 1.00 94.62 103 VAL A N 1
ATOM 761 C CA . VAL A 1 103 ? -8.376 -3.144 6.111 1.00 94.62 103 VAL A CA 1
ATOM 762 C C . VAL A 1 103 ? -9.784 -3.643 5.797 1.00 94.62 103 VAL A C 1
ATOM 764 O O . VAL A 1 103 ? -10.718 -3.268 6.498 1.00 94.62 103 VAL A O 1
ATOM 767 N N . SER A 1 104 ? -9.957 -4.519 4.803 1.00 93.62 104 SER A N 1
ATOM 768 C CA . SER A 1 104 ? -11.278 -5.073 4.471 1.00 93.62 104 SER A CA 1
ATOM 769 C C . SER A 1 104 ? -11.899 -5.900 5.597 1.00 93.62 104 SER A C 1
ATOM 771 O O . SER A 1 104 ? -13.110 -6.037 5.640 1.00 93.62 104 SER A O 1
ATOM 773 N N . LYS A 1 105 ? -11.099 -6.419 6.538 1.00 94.19 105 LYS A N 1
ATOM 774 C CA . LYS A 1 105 ? -11.601 -7.154 7.711 1.00 94.19 105 LYS A CA 1
ATOM 775 C C . LYS A 1 105 ? -12.168 -6.232 8.795 1.00 94.19 105 LYS A C 1
ATOM 777 O O . LYS A 1 105 ? -12.739 -6.727 9.763 1.00 94.19 105 LYS A O 1
ATOM 782 N N . LEU A 1 106 ? -11.968 -4.917 8.675 1.00 89.81 106 LEU A N 1
ATOM 783 C CA . LEU A 1 106 ? -12.462 -3.925 9.631 1.00 89.81 106 LEU A CA 1
ATOM 784 C C . LEU A 1 106 ? -13.909 -3.483 9.351 1.00 89.81 106 LEU A C 1
ATOM 786 O O . LEU A 1 106 ? -14.497 -2.851 10.231 1.00 89.81 106 LEU A O 1
ATOM 790 N N . PHE A 1 107 ? -14.461 -3.788 8.165 1.00 86.12 107 PHE A N 1
ATOM 791 C CA . PHE A 1 107 ? -15.788 -3.352 7.705 1.00 86.12 107 PHE A CA 1
ATOM 792 C C . PHE A 1 107 ? -16.628 -4.510 7.169 1.00 86.12 107 PHE A C 1
ATOM 794 O O . PHE A 1 107 ? -16.085 -5.322 6.391 1.00 86.12 107 PHE A O 1
#

Radius of gyration: 13.53 Å; chains: 1; bounding box: 32×30×33 Å

Secondary structure (DSSP, 8-state):
--HHHHHHHTT-HHHHHHHHHHHHHHHHHHHHHHTT----SSSSTTHHHHT-TTS-HHHHHTHHHHHHHHHHHHHHHHT---PPPHHHHHHHHHHHHHHHHHHHTT-

Foldseek 3Di:
DFPLVVCLVVVNLLVSLLSLLVLLQVLLQLQCVVVVHDDDDDPPPRVVSLPDPRADVLSVVPVVLNVVSVVSNVCSVVVVDDDQDSVNSVVSNVSSVVRNVRSVVVD

pLDDT: mean 86.4, std 11.58, range [42.59, 96.38]